Protein AF-H5TYG3-F1 (afdb_monomer_lite)

InterPro domains:
  IPR036689 ESAT-6-like superfamily [SSF140453] (5-94)

Radius of gyration: 25.49 Å; chains: 1; bounding box: 71×15×71 Å

Foldseek 3Di:
DDPVVLVVLLVLLVVLLVVLVVLVVVLVVCVVVVVVVCVVCVPPCCVPCVVVNVVVSVVSVVSSVVSNVSSVVSVVVSVVVVVVVVVVVVVVVVPPPPPPDDD

Structure (mmCIF, N/CA/C/O backbone):
data_AF-H5TYG3-F1
#
_entry.id   AF-H5TYG3-F1
#
loop_
_atom_site.group_PDB
_atom_site.id
_atom_site.type_symbol
_atom_site.label_atom_id
_atom_site.label_alt_id
_atom_site.label_comp_id
_atom_site.label_asym_id
_atom_site.label_entity_id
_atom_site.label_seq_id
_atom_site.pdbx_PDB_ins_code
_atom_site.Cartn_x
_atom_site.Cartn_y
_atom_site.Cartn_z
_atom_site.occupancy
_atom_site.B_iso_or_equiv
_atom_site.auth_seq_id
_atom_site.auth_comp_id
_atom_site.auth_asym_id
_atom_site.auth_atom_id
_atom_site.pdbx_PDB_model_num
ATOM 1 N N . MET A 1 1 ? 13.039 -0.540 -25.243 1.00 59.59 1 MET A N 1
ATOM 2 C CA . MET A 1 1 ? 12.222 0.398 -24.441 1.00 59.59 1 MET A CA 1
ATOM 3 C C . MET A 1 1 ? 12.862 1.772 -24.578 1.00 59.59 1 MET A C 1
ATOM 5 O O . MET A 1 1 ? 14.082 1.814 -24.649 1.00 59.59 1 MET A O 1
ATOM 9 N N . THR A 1 2 ? 12.121 2.873 -24.733 1.00 73.62 2 THR A N 1
ATOM 10 C CA . THR A 1 2 ? 12.786 4.191 -24.801 1.00 73.62 2 THR A CA 1
ATOM 11 C C . THR A 1 2 ? 13.189 4.650 -23.395 1.00 73.62 2 THR A C 1
ATOM 13 O O . THR A 1 2 ? 12.579 4.236 -22.411 1.00 73.62 2 THR A O 1
ATOM 16 N N . ALA A 1 3 ? 14.188 5.531 -23.270 1.00 70.38 3 ALA A N 1
ATOM 17 C CA . ALA A 1 3 ? 14.572 6.101 -21.969 1.00 70.38 3 ALA A CA 1
ATOM 18 C C . ALA A 1 3 ? 13.395 6.810 -21.258 1.00 70.38 3 ALA A C 1
ATOM 20 O O . ALA A 1 3 ? 13.338 6.855 -20.031 1.00 70.38 3 ALA A O 1
ATOM 21 N N . ILE A 1 4 ? 12.433 7.320 -22.036 1.00 72.62 4 ILE A N 1
ATOM 22 C CA . ILE A 1 4 ? 11.196 7.941 -21.548 1.00 72.62 4 ILE A CA 1
ATOM 23 C C . ILE A 1 4 ? 10.272 6.893 -20.912 1.00 72.62 4 ILE A C 1
ATOM 25 O O . ILE A 1 4 ? 9.732 7.134 -19.835 1.00 72.62 4 ILE A O 1
ATOM 29 N N . ASP A 1 5 ? 10.138 5.717 -21.532 1.00 80.12 5 ASP A N 1
ATOM 30 C CA . ASP A 1 5 ? 9.329 4.614 -20.997 1.00 80.12 5 ASP A CA 1
ATOM 31 C C . ASP A 1 5 ? 9.922 4.073 -19.688 1.00 80.12 5 ASP A C 1
ATOM 33 O O . ASP A 1 5 ? 9.185 3.781 -18.750 1.00 80.12 5 ASP A O 1
ATOM 37 N N . LYS A 1 6 ? 11.258 4.007 -19.596 1.00 79.19 6 LYS A N 1
ATOM 38 C CA . LYS A 1 6 ? 11.972 3.579 -18.385 1.00 79.19 6 LYS A CA 1
ATOM 39 C C . LYS A 1 6 ? 11.720 4.520 -17.204 1.00 79.19 6 LYS A C 1
ATOM 41 O O . LYS A 1 6 ? 11.303 4.075 -16.140 1.00 79.19 6 LYS A O 1
ATOM 46 N N . HIS A 1 7 ? 11.893 5.825 -17.417 1.00 84.50 7 HIS A N 1
ATOM 47 C CA . HIS A 1 7 ? 11.633 6.833 -16.387 1.00 84.50 7 HIS A CA 1
ATOM 48 C C . HIS A 1 7 ? 10.160 6.835 -15.939 1.00 84.50 7 HIS A C 1
ATOM 50 O O . HIS A 1 7 ? 9.859 7.006 -14.759 1.00 84.50 7 HIS A O 1
ATOM 56 N N . ALA A 1 8 ? 9.220 6.640 -16.870 1.00 86.81 8 ALA A N 1
ATOM 57 C CA . ALA A 1 8 ? 7.803 6.525 -16.532 1.00 86.81 8 ALA A CA 1
ATOM 58 C C . ALA A 1 8 ? 7.512 5.282 -15.670 1.00 86.81 8 ALA A C 1
ATOM 60 O O . ALA A 1 8 ? 6.701 5.360 -14.747 1.00 86.81 8 ALA A O 1
ATOM 61 N N . LEU A 1 9 ? 8.187 4.161 -15.943 1.00 85.19 9 LEU A N 1
ATOM 62 C CA . LEU A 1 9 ? 8.039 2.914 -15.194 1.00 85.19 9 LEU A CA 1
ATOM 63 C C . LEU A 1 9 ? 8.589 3.028 -13.766 1.00 85.19 9 LEU A C 1
ATOM 65 O O . LEU A 1 9 ? 7.899 2.651 -12.823 1.00 85.19 9 LEU A O 1
ATOM 69 N N . GLU A 1 10 ? 9.783 3.608 -13.604 1.00 88.62 10 GLU A N 1
ATOM 70 C CA . GLU A 1 10 ? 10.384 3.893 -12.290 1.00 88.62 10 GLU A CA 1
ATOM 71 C C . GLU A 1 10 ? 9.495 4.833 -11.473 1.00 88.62 10 GLU A C 1
ATOM 73 O O . GLU A 1 10 ? 9.144 4.535 -10.334 1.00 88.62 10 GLU A O 1
ATOM 78 N N . SER A 1 11 ? 9.030 5.926 -12.086 1.00 90.25 11 SER A N 1
ATOM 79 C CA . SER A 1 11 ? 8.141 6.877 -11.418 1.00 90.25 11 SER A CA 1
ATOM 80 C C . SER A 1 11 ? 6.824 6.229 -10.973 1.00 90.25 11 SER A C 1
ATOM 82 O O . SER A 1 11 ? 6.319 6.530 -9.886 1.00 90.25 11 SER A O 1
ATOM 84 N N . ALA A 1 12 ? 6.269 5.317 -11.776 1.00 89.75 12 ALA A N 1
ATOM 85 C CA . ALA A 1 12 ? 5.076 4.564 -11.409 1.00 89.75 12 ALA A CA 1
ATOM 86 C C . ALA A 1 12 ? 5.347 3.583 -10.254 1.00 89.75 12 ALA A C 1
ATOM 88 O O . ALA A 1 12 ? 4.547 3.525 -9.317 1.00 89.75 12 ALA A O 1
ATOM 89 N N . ALA A 1 13 ? 6.474 2.864 -10.285 1.00 89.50 13 ALA A N 1
ATOM 90 C CA . ALA A 1 13 ? 6.890 1.947 -9.223 1.00 89.50 13 ALA A CA 1
ATOM 91 C C . ALA A 1 13 ? 7.054 2.670 -7.876 1.00 89.50 13 ALA A C 1
ATOM 93 O O . ALA A 1 13 ? 6.479 2.254 -6.864 1.00 89.50 13 ALA A O 1
ATOM 94 N N . ASP A 1 14 ? 7.752 3.807 -7.881 1.00 91.56 14 ASP A N 1
ATOM 95 C CA . ASP A 1 14 ? 7.955 4.649 -6.701 1.00 91.56 14 ASP A CA 1
ATOM 96 C C . ASP A 1 14 ? 6.633 5.197 -6.164 1.00 91.56 14 ASP A C 1
ATOM 98 O O . ASP A 1 14 ? 6.398 5.206 -4.954 1.00 91.56 14 ASP A O 1
ATOM 102 N N . THR A 1 15 ? 5.745 5.643 -7.055 1.00 94.38 15 THR A N 1
ATOM 103 C CA . THR A 1 15 ? 4.435 6.179 -6.664 1.00 94.38 15 THR A CA 1
ATOM 104 C C . THR A 1 15 ? 3.588 5.109 -5.984 1.00 94.38 15 THR A C 1
ATOM 106 O O . THR A 1 15 ? 2.990 5.371 -4.939 1.00 94.38 15 THR A O 1
ATOM 109 N N . LEU A 1 16 ? 3.537 3.896 -6.541 1.00 91.19 16 LEU A N 1
ATOM 110 C CA . LEU A 1 16 ? 2.762 2.794 -5.969 1.00 91.19 16 LEU A CA 1
ATOM 111 C C . LEU A 1 16 ? 3.322 2.348 -4.619 1.00 91.19 16 LEU A C 1
ATOM 113 O O . LEU A 1 16 ? 2.551 2.159 -3.678 1.00 91.19 16 LEU A O 1
ATOM 117 N N . THR A 1 17 ? 4.646 2.265 -4.502 1.00 90.50 17 THR A N 1
ATOM 118 C CA . THR A 1 17 ? 5.324 1.890 -3.256 1.00 90.50 17 THR A CA 1
ATOM 119 C C . THR A 1 17 ? 5.088 2.931 -2.163 1.00 90.50 17 THR A C 1
ATOM 121 O O . THR A 1 17 ? 4.650 2.586 -1.066 1.00 90.50 17 THR A O 1
ATOM 124 N N . HIS A 1 18 ? 5.269 4.222 -2.464 1.00 93.31 18 HIS A N 1
ATOM 125 C CA . HIS A 1 18 ? 4.964 5.296 -1.514 1.00 93.31 18 HIS A CA 1
ATOM 126 C C . HIS A 1 18 ? 3.485 5.327 -1.125 1.00 93.31 18 HIS A C 1
ATOM 128 O O . HIS A 1 18 ? 3.161 5.532 0.043 1.00 93.31 18 HIS A O 1
ATOM 134 N N . THR A 1 19 ? 2.580 5.090 -2.078 1.00 93.06 19 THR A N 1
ATOM 135 C CA . THR A 1 19 ? 1.139 5.042 -1.799 1.00 93.06 19 THR A CA 1
ATOM 136 C C . THR A 1 19 ? 0.794 3.871 -0.880 1.00 93.06 19 THR A C 1
ATOM 138 O O . THR A 1 19 ? -0.009 4.036 0.036 1.00 93.06 19 THR A O 1
ATOM 141 N N . ALA A 1 20 ? 1.418 2.704 -1.074 1.00 91.38 20 ALA A N 1
ATOM 142 C CA . ALA A 1 20 ? 1.238 1.548 -0.200 1.00 91.38 20 ALA A CA 1
ATOM 143 C C . ALA A 1 20 ? 1.679 1.854 1.240 1.00 91.38 20 ALA A C 1
ATOM 145 O O . ALA A 1 20 ? 0.945 1.556 2.182 1.00 91.38 20 ALA A O 1
ATOM 146 N N . VAL A 1 21 ? 2.842 2.495 1.403 1.00 93.94 21 VAL A N 1
ATOM 147 C CA . VAL A 1 21 ? 3.377 2.902 2.712 1.00 93.94 21 VAL A CA 1
ATOM 148 C C . VAL A 1 21 ? 2.459 3.919 3.388 1.00 93.94 21 VAL A C 1
ATOM 150 O O . VAL A 1 21 ? 2.039 3.701 4.522 1.00 93.94 21 VAL A O 1
ATOM 153 N N . ALA A 1 22 ? 2.073 4.981 2.679 1.00 94.06 22 ALA A N 1
ATOM 154 C CA . ALA A 1 22 ? 1.192 6.015 3.218 1.00 94.06 22 ALA A CA 1
ATOM 155 C C . ALA A 1 22 ? -0.175 5.446 3.635 1.00 94.06 22 ALA A C 1
ATOM 157 O O . ALA A 1 22 ? -0.709 5.795 4.688 1.00 94.06 22 ALA A O 1
ATOM 158 N N . LEU A 1 23 ? -0.735 4.528 2.841 1.00 92.19 23 LEU A N 1
ATOM 159 C CA . LEU A 1 23 ? -1.990 3.862 3.175 1.00 92.19 23 LEU A CA 1
ATOM 160 C C . LEU A 1 23 ? -1.840 2.954 4.405 1.00 92.19 23 LEU A C 1
ATOM 162 O O . LEU A 1 23 ? -2.732 2.924 5.251 1.00 92.19 23 LEU A O 1
ATOM 166 N N . ALA A 1 24 ? -0.717 2.244 4.541 1.00 93.00 24 ALA A N 1
ATOM 167 C CA . ALA A 1 24 ? -0.432 1.427 5.718 1.00 93.00 24 ALA A CA 1
ATOM 168 C C . ALA A 1 24 ? -0.311 2.276 6.997 1.00 93.00 24 ALA A C 1
ATOM 170 O O . ALA A 1 24 ? -0.835 1.886 8.044 1.00 93.00 24 ALA A O 1
ATOM 171 N N . GLU A 1 25 ? 0.325 3.446 6.909 1.00 94.19 25 GLU A N 1
ATOM 172 C CA . GLU A 1 25 ? 0.428 4.407 8.012 1.00 94.19 25 GLU A CA 1
ATOM 173 C C . GLU A 1 25 ? -0.943 4.959 8.412 1.00 94.19 25 GLU A C 1
ATOM 175 O O . GLU A 1 25 ? -1.310 4.882 9.585 1.00 94.19 25 GLU A O 1
ATOM 180 N N . GLN A 1 26 ? -1.745 5.422 7.447 1.00 91.94 26 GLN A N 1
ATOM 181 C CA . GLN A 1 26 ? -3.107 5.897 7.716 1.00 91.94 26 GLN A CA 1
ATOM 182 C C . GLN A 1 26 ? -3.984 4.806 8.331 1.00 91.94 26 GLN A C 1
ATOM 184 O O . GLN A 1 26 ? -4.748 5.068 9.257 1.00 91.94 26 GLN A O 1
ATOM 189 N N . LYS A 1 27 ? -3.856 3.563 7.854 1.00 91.88 27 LYS A N 1
ATOM 190 C CA . LYS A 1 27 ? -4.570 2.414 8.416 1.00 91.88 27 LYS A CA 1
ATOM 191 C C . LYS A 1 27 ? -4.170 2.177 9.874 1.00 91.88 27 LYS A C 1
ATOM 193 O O . LYS A 1 27 ? -5.030 1.918 10.711 1.00 91.88 27 LYS A O 1
ATOM 198 N N . LYS A 1 28 ? -2.877 2.272 10.195 1.00 90.69 28 LYS A N 1
ATOM 199 C CA . LYS A 1 28 ? -2.383 2.135 11.570 1.00 90.69 28 LYS A CA 1
ATOM 200 C C . LYS A 1 28 ? -2.944 3.233 12.476 1.00 90.69 28 LYS A C 1
ATOM 202 O O . LYS A 1 28 ? -3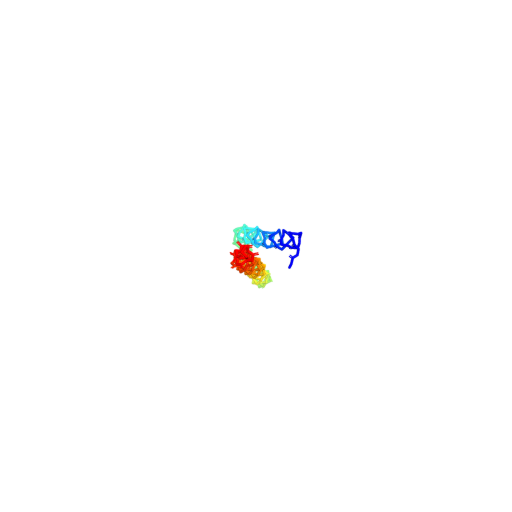.462 2.917 13.541 1.00 90.69 28 LYS A O 1
ATOM 207 N N . GLU A 1 29 ? -2.910 4.487 12.034 1.00 90.19 29 GLU A N 1
ATOM 208 C CA . GLU A 1 29 ? -3.477 5.607 12.793 1.00 90.19 29 GLU A CA 1
ATOM 209 C C . GLU A 1 29 ? -4.987 5.424 13.018 1.00 90.19 29 GLU A C 1
ATOM 211 O O . GLU A 1 29 ? -5.482 5.600 14.132 1.00 90.19 29 GLU A O 1
ATOM 216 N N . LEU A 1 30 ? -5.719 4.977 11.991 1.00 85.75 30 LEU A N 1
ATOM 217 C CA . LEU A 1 30 ? -7.146 4.687 12.110 1.00 85.75 30 LEU A CA 1
ATOM 218 C C . LEU A 1 30 ? -7.424 3.529 13.079 1.00 85.75 30 LEU A C 1
ATOM 220 O O . LEU A 1 30 ? -8.464 3.528 13.732 1.00 85.75 30 LEU A O 1
ATOM 224 N N . ARG A 1 31 ? -6.515 2.550 13.195 1.00 85.12 31 ARG A N 1
ATOM 225 C CA . ARG A 1 31 ? -6.632 1.447 14.163 1.00 85.12 31 ARG A CA 1
ATOM 226 C C . ARG A 1 31 ? -6.475 1.975 15.574 1.00 85.12 31 ARG A C 1
ATOM 228 O O . ARG A 1 31 ? -7.296 1.670 16.422 1.00 85.12 31 ARG A O 1
ATOM 235 N N . GLU A 1 32 ? -5.455 2.793 15.802 1.00 86.88 32 GLU A N 1
ATOM 236 C CA . GLU A 1 32 ? -5.182 3.383 17.111 1.00 86.88 32 GLU A CA 1
ATOM 237 C C . GLU A 1 32 ? -6.346 4.278 17.563 1.00 86.88 32 GLU A C 1
ATO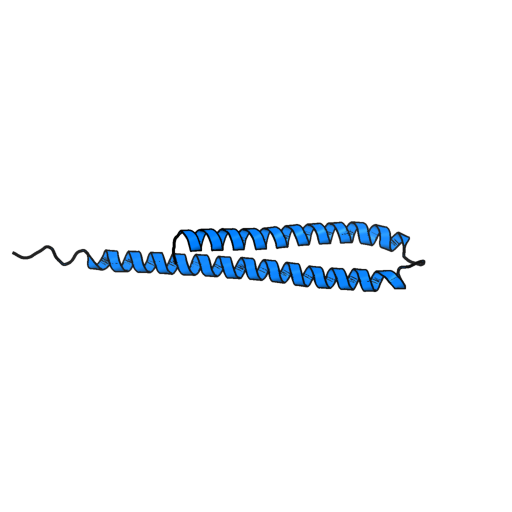M 239 O O . GLU A 1 32 ? -6.816 4.158 18.693 1.00 86.88 32 GLU A O 1
ATOM 244 N N . GLN A 1 33 ? -6.889 5.114 16.671 1.00 82.31 33 GLN A N 1
ATOM 245 C CA . GLN A 1 33 ? -8.092 5.909 16.952 1.00 82.31 33 GLN A CA 1
ATOM 246 C C . GLN A 1 33 ? -9.340 5.030 17.116 1.00 82.31 33 GLN A C 1
ATOM 248 O O . GLN A 1 33 ? -10.170 5.263 17.998 1.00 82.31 33 GLN A O 1
ATOM 253 N N . GLY A 1 34 ? -9.468 4.015 16.263 1.00 75.06 34 GLY A N 1
ATOM 254 C CA . GLY A 1 34 ? -10.557 3.052 16.258 1.00 75.06 34 GLY A CA 1
ATOM 255 C C . GLY A 1 34 ? -10.627 2.270 17.558 1.00 75.06 34 GLY A C 1
ATOM 256 O O . GLY A 1 34 ? -11.699 2.220 18.133 1.00 75.06 34 GLY A O 1
ATOM 257 N N . ASP A 1 35 ? -9.511 1.754 18.071 1.00 73.69 35 ASP A N 1
ATOM 258 C CA . ASP A 1 35 ? -9.433 1.004 19.327 1.00 73.69 35 ASP A CA 1
ATOM 259 C C . ASP A 1 35 ? -9.793 1.898 20.536 1.00 73.69 35 ASP A C 1
ATOM 261 O O . ASP A 1 35 ? -10.549 1.473 21.411 1.00 73.69 35 ASP A O 1
ATOM 265 N N . ILE A 1 36 ? -9.368 3.173 20.545 1.00 73.38 36 ILE A N 1
ATOM 266 C CA . ILE A 1 36 ? -9.777 4.163 21.566 1.00 73.38 36 ILE A CA 1
ATOM 267 C C . ILE A 1 36 ? -11.299 4.371 21.559 1.00 73.38 36 ILE A C 1
ATOM 269 O O . ILE A 1 36 ? -11.934 4.491 22.611 1.00 73.38 36 ILE A O 1
ATOM 273 N N . HIS A 1 37 ? -11.905 4.433 20.373 1.00 69.75 37 HIS A N 1
ATOM 274 C CA . HIS A 1 37 ? -13.352 4.567 20.237 1.00 69.75 37 HIS A CA 1
ATOM 275 C C . HIS A 1 37 ? -14.090 3.246 20.448 1.00 69.75 37 HIS A C 1
ATOM 277 O O . HIS A 1 37 ? -15.194 3.266 20.985 1.00 69.75 37 HIS A O 1
ATOM 283 N N . LEU A 1 38 ? -13.488 2.110 20.106 1.00 63.91 38 LEU A N 1
ATOM 284 C CA . LEU A 1 38 ? -14.051 0.785 20.302 1.00 63.91 38 LEU A CA 1
ATOM 285 C C . LEU A 1 38 ? -14.250 0.544 21.793 1.00 63.91 38 LEU A C 1
ATOM 287 O O . LEU A 1 38 ? -15.350 0.177 22.176 1.00 63.91 38 LEU A O 1
ATOM 291 N N . ASP A 1 39 ? -13.284 0.892 22.645 1.00 64.19 39 ASP A N 1
ATOM 292 C CA . ASP A 1 39 ? -13.445 0.857 24.107 1.00 64.19 39 ASP A CA 1
ATOM 293 C C . ASP A 1 39 ? -14.625 1.710 24.604 1.00 64.19 39 ASP A C 1
ATOM 295 O O . ASP A 1 39 ? -15.338 1.324 25.531 1.00 64.19 39 ASP A O 1
ATOM 299 N N . TYR A 1 40 ? -14.903 2.843 23.951 1.00 63.81 40 TYR A N 1
ATOM 300 C CA . TYR A 1 40 ? -16.080 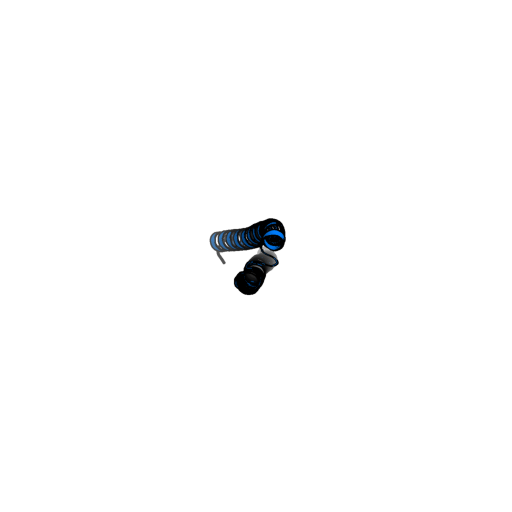3.671 24.240 1.00 63.81 40 TYR A CA 1
ATOM 301 C C . TYR A 1 40 ? -17.394 3.065 23.697 1.00 63.81 40 TYR A C 1
ATOM 303 O O . TYR A 1 40 ? -18.483 3.368 24.192 1.00 63.81 40 TYR A O 1
ATOM 311 N N . TRP A 1 41 ? -17.310 2.230 22.657 1.00 61.16 41 TRP A N 1
ATOM 312 C CA . TRP A 1 41 ? -18.440 1.616 21.947 1.00 61.16 41 TRP A CA 1
ATOM 313 C C . TRP A 1 41 ? -18.752 0.196 22.448 1.00 61.16 41 TRP A C 1
ATOM 315 O O . TRP A 1 41 ? -19.873 -0.293 22.238 1.00 61.16 41 TRP A O 1
ATOM 325 N N . ILE A 1 42 ? -17.802 -0.452 23.132 1.00 58.31 42 ILE A N 1
ATOM 326 C CA . ILE A 1 42 ? -17.939 -1.754 23.787 1.00 58.31 42 ILE A CA 1
ATOM 327 C C . ILE A 1 42 ? -19.092 -1.662 24.793 1.00 58.31 42 ILE A C 1
ATOM 329 O O . ILE A 1 42 ? -19.098 -0.866 25.729 1.00 58.31 42 ILE A O 1
ATOM 333 N N . GLY A 1 43 ? -20.135 -2.454 24.529 1.00 60.88 43 GLY A N 1
ATOM 334 C CA . GLY A 1 43 ? -21.377 -2.497 25.306 1.00 60.88 43 GLY A CA 1
ATOM 335 C C . GLY A 1 43 ? -22.544 -1.652 24.772 1.00 60.88 43 GLY A C 1
ATOM 336 O O . GLY A 1 43 ? -23.668 -1.857 25.224 1.00 60.88 43 GLY A O 1
ATOM 337 N N . ARG A 1 44 ? -22.339 -0.739 23.807 1.00 68.69 44 ARG A N 1
ATOM 338 C CA . ARG A 1 44 ? -23.431 0.053 23.188 1.00 68.69 44 ARG A CA 1
ATOM 339 C C . ARG A 1 44 ? -23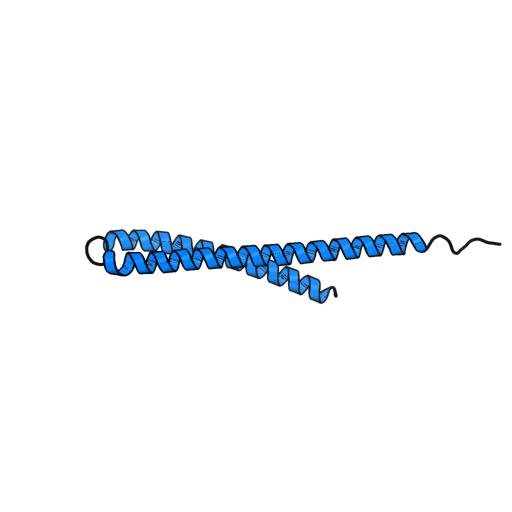.645 -0.213 21.705 1.00 68.69 44 ARG A C 1
ATOM 341 O O . ARG A 1 44 ? -24.788 -0.226 21.257 1.00 68.69 44 ARG A O 1
ATOM 348 N N . SER A 1 45 ? -22.569 -0.362 20.941 1.00 69.38 45 SER A N 1
ATOM 349 C CA . SER A 1 45 ? -22.649 -0.441 19.478 1.00 69.38 45 SER A CA 1
ATOM 350 C C . SER A 1 45 ? -21.528 -1.257 18.831 1.00 69.38 45 SER A C 1
ATOM 352 O O . SER A 1 45 ? -21.473 -1.326 17.606 1.00 69.38 45 SER A O 1
ATOM 354 N N . ALA A 1 46 ? -20.664 -1.896 19.627 1.00 71.44 46 ALA A N 1
ATOM 355 C CA . ALA A 1 46 ? -19.584 -2.751 19.133 1.00 71.44 46 ALA A CA 1
ATOM 356 C C . ALA A 1 46 ? -20.083 -3.879 18.212 1.00 71.44 46 ALA A C 1
ATOM 358 O O . ALA A 1 46 ? -19.505 -4.083 17.152 1.00 71.44 46 ALA A O 1
ATOM 359 N N . ASP A 1 47 ? -21.203 -4.529 18.538 1.00 76.12 47 ASP A N 1
ATOM 360 C CA . ASP A 1 47 ? -21.765 -5.613 17.713 1.00 76.12 47 ASP A CA 1
ATOM 361 C C . ASP A 1 47 ? -22.236 -5.138 16.331 1.00 76.12 47 ASP A C 1
ATOM 363 O O . ASP A 1 47 ? -22.341 -5.931 15.399 1.00 76.12 47 ASP A O 1
ATOM 367 N N . LYS A 1 48 ? -22.534 -3.838 16.202 1.00 77.25 48 LYS A N 1
ATOM 368 C CA . LYS A 1 48 ? -22.943 -3.228 14.938 1.00 77.25 48 LYS A CA 1
ATOM 369 C C . LYS A 1 48 ? -21.725 -2.853 14.096 1.00 77.25 48 LYS A C 1
ATOM 371 O O . LYS A 1 48 ? -21.652 -3.250 12.947 1.00 77.25 48 LYS A O 1
ATOM 376 N N . TRP A 1 49 ? -20.775 -2.134 14.690 1.00 77.31 49 TRP A N 1
ATOM 377 C CA . TRP A 1 49 ? -19.690 -1.487 13.945 1.00 77.31 49 TRP A CA 1
ATOM 378 C C . TRP A 1 49 ? -18.370 -2.255 13.927 1.00 77.31 49 TRP A C 1
ATOM 380 O O . TRP A 1 49 ? -17.539 -2.011 13.060 1.00 77.31 49 TRP A O 1
ATOM 390 N N . GLY A 1 50 ? -18.158 -3.179 14.865 1.00 80.88 50 GLY A N 1
ATOM 391 C CA . GLY A 1 50 ? -16.954 -4.007 14.927 1.00 80.88 50 GLY A CA 1
ATOM 392 C C . GLY A 1 50 ? -16.743 -4.843 13.660 1.00 80.88 50 GLY A C 1
ATOM 393 O O . GLY A 1 50 ? -15.668 -4.752 13.072 1.00 80.88 50 GLY A O 1
ATOM 394 N N . PRO A 1 51 ? -17.750 -5.604 13.182 1.00 86.31 51 PRO A N 1
ATOM 395 C CA . PRO A 1 51 ? -17.615 -6.394 11.958 1.00 86.31 51 PRO A CA 1
ATOM 396 C C . PRO A 1 51 ? -17.315 -5.546 10.716 1.00 86.31 51 PRO A C 1
ATOM 398 O O . PRO A 1 51 ? -16.457 -5.908 9.919 1.00 86.31 51 PRO A O 1
ATOM 401 N N . GLU A 1 52 ? -17.989 -4.404 10.576 1.00 84.44 52 GLU A N 1
ATOM 402 C CA . GLU A 1 52 ? -17.834 -3.486 9.440 1.00 84.44 52 GLU A CA 1
ATOM 403 C C . GLU A 1 52 ? -16.445 -2.823 9.446 1.00 84.44 52 GLU A C 1
ATOM 405 O O . GLU A 1 52 ? -15.805 -2.683 8.402 1.00 84.44 52 GLU A O 1
ATOM 410 N N . PHE A 1 53 ? -15.950 -2.458 10.633 1.00 83.62 53 PHE A N 1
ATOM 411 C CA . PHE A 1 53 ? -14.605 -1.923 10.822 1.00 83.62 53 PHE A CA 1
ATOM 412 C C . PHE A 1 53 ? -13.530 -2.958 10.468 1.00 83.62 53 PHE A C 1
ATOM 414 O O . PHE A 1 53 ? -12.601 -2.646 9.725 1.00 83.62 53 PHE A O 1
ATOM 421 N N . GLU A 1 54 ? -13.678 -4.201 10.933 1.00 86.19 54 GLU A N 1
ATOM 422 C CA . GLU A 1 54 ? -12.754 -5.293 10.606 1.00 86.19 54 GLU A CA 1
ATOM 423 C C . GLU A 1 54 ? -12.804 -5.672 9.113 1.00 86.19 54 GLU A C 1
ATOM 425 O O . GLU A 1 54 ? -11.766 -5.939 8.506 1.00 86.19 54 GLU A O 1
ATOM 430 N N . GLU A 1 55 ? -13.976 -5.652 8.471 1.00 89.38 55 GLU A N 1
ATOM 431 C CA . GLU A 1 55 ? -14.095 -5.872 7.022 1.00 89.38 55 GLU A CA 1
ATOM 432 C C . GLU A 1 55 ? -13.341 -4.798 6.226 1.00 89.38 55 GLU A C 1
ATOM 434 O O . GLU A 1 55 ? -12.546 -5.124 5.337 1.00 89.38 55 GLU A O 1
ATOM 439 N N . TRP A 1 56 ? -13.526 -3.522 6.582 1.00 88.88 56 TRP A N 1
ATOM 440 C CA . TRP A 1 56 ? -12.784 -2.420 5.969 1.00 88.88 56 TRP A CA 1
ATOM 441 C C . TRP A 1 56 ? -11.270 -2.577 6.165 1.00 88.88 56 TRP A C 1
ATOM 443 O O . TRP A 1 56 ? -10.509 -2.421 5.208 1.00 88.88 56 TRP A O 1
ATOM 453 N N . PHE A 1 57 ? -10.832 -2.950 7.373 1.00 89.25 57 PHE A N 1
ATOM 454 C CA . PHE A 1 57 ? -9.418 -3.166 7.695 1.00 89.25 57 PHE A CA 1
ATOM 455 C C . PHE A 1 57 ? -8.782 -4.258 6.836 1.00 89.25 57 PHE A C 1
ATOM 457 O O . PHE A 1 57 ? -7.727 -4.039 6.238 1.00 89.25 57 PHE A O 1
ATOM 464 N N . ASN A 1 58 ? -9.451 -5.406 6.717 1.00 90.94 58 ASN A N 1
ATOM 465 C CA . ASN A 1 58 ? -8.989 -6.513 5.882 1.00 90.94 58 ASN A CA 1
ATOM 466 C C . ASN A 1 58 ? -8.917 -6.120 4.396 1.00 90.94 58 ASN A C 1
ATOM 468 O O . ASN A 1 58 ? -7.980 -6.496 3.687 1.00 90.94 58 ASN A O 1
ATOM 472 N N . GLY A 1 59 ? -9.884 -5.331 3.917 1.00 92.31 59 GLY A N 1
ATOM 473 C CA . GLY A 1 59 ? -9.865 -4.782 2.560 1.00 92.31 59 GLY A CA 1
ATOM 474 C C . GLY A 1 59 ? -8.694 -3.824 2.323 1.00 92.31 59 GLY A C 1
ATOM 475 O O . GLY A 1 59 ? -8.028 -3.904 1.287 1.00 92.31 59 GLY A O 1
ATOM 476 N N . ALA A 1 60 ? -8.404 -2.955 3.293 1.00 91.50 60 ALA A N 1
ATOM 477 C CA . ALA A 1 60 ? -7.265 -2.044 3.243 1.00 91.50 60 ALA A CA 1
ATOM 478 C C . ALA A 1 60 ? -5.929 -2.805 3.216 1.00 91.50 60 ALA A C 1
ATOM 480 O O . ALA A 1 60 ? -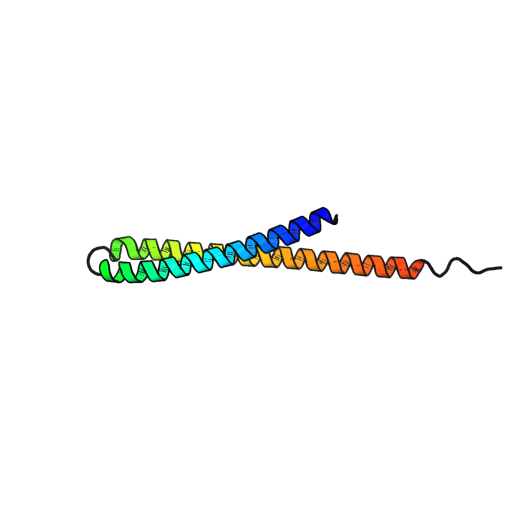5.056 -2.464 2.420 1.00 91.50 60 ALA A O 1
ATOM 481 N N . ASP A 1 61 ? -5.791 -3.878 4.000 1.00 93.00 61 ASP A N 1
ATOM 482 C CA . ASP A 1 61 ? -4.614 -4.756 3.960 1.00 93.00 61 ASP A CA 1
ATOM 483 C C . ASP A 1 61 ? -4.387 -5.380 2.583 1.00 93.00 61 ASP A C 1
ATOM 485 O O . ASP A 1 61 ? -3.276 -5.349 2.046 1.00 93.00 61 ASP A O 1
ATOM 489 N N . ALA A 1 62 ? -5.453 -5.889 1.964 1.00 94.00 62 ALA A N 1
ATOM 490 C CA . ALA A 1 62 ? -5.372 -6.444 0.620 1.00 94.00 62 ALA A CA 1
ATOM 491 C C . ALA A 1 62 ? -4.959 -5.388 -0.422 1.00 94.00 62 ALA A C 1
ATOM 493 O O . ALA A 1 62 ? -4.231 -5.705 -1.367 1.00 94.00 62 ALA A O 1
ATOM 494 N N . LEU A 1 63 ? -5.407 -4.138 -0.265 1.00 93.12 63 LEU A N 1
ATOM 495 C CA . LEU A 1 63 ? -5.036 -3.040 -1.155 1.00 93.12 63 LEU A CA 1
ATOM 496 C C . LEU A 1 63 ? -3.565 -2.639 -0.989 1.00 93.12 63 LEU A C 1
ATOM 498 O O . LEU A 1 63 ? -2.864 -2.533 -1.994 1.00 93.12 63 LEU A O 1
ATOM 502 N N . VAL A 1 64 ? -3.085 -2.479 0.249 1.00 94.19 64 VAL A N 1
ATOM 503 C CA . VAL A 1 64 ? -1.669 -2.191 0.550 1.00 94.19 64 VAL A CA 1
ATOM 504 C C . VAL A 1 64 ? -0.765 -3.258 -0.066 1.00 94.19 64 VAL A C 1
ATOM 506 O O . VAL A 1 64 ? 0.180 -2.923 -0.779 1.00 94.19 64 VAL A O 1
ATOM 509 N N . ALA A 1 65 ? -1.093 -4.539 0.131 1.00 93.06 65 ALA A N 1
ATOM 510 C CA . ALA A 1 65 ? -0.314 -5.646 -0.417 1.00 93.06 65 ALA A CA 1
ATOM 511 C C . ALA A 1 65 ? -0.262 -5.621 -1.955 1.00 93.06 65 ALA A C 1
ATOM 513 O O . ALA A 1 65 ? 0.795 -5.833 -2.546 1.00 93.06 65 ALA A O 1
ATOM 514 N N . ARG A 1 66 ? -1.386 -5.322 -2.621 1.00 94.69 66 ARG A N 1
ATOM 515 C CA . ARG A 1 66 ? -1.433 -5.215 -4.089 1.00 94.69 66 ARG A CA 1
ATOM 516 C C . ARG A 1 66 ? -0.621 -4.036 -4.612 1.00 94.69 66 ARG A C 1
ATOM 518 O O . ARG A 1 66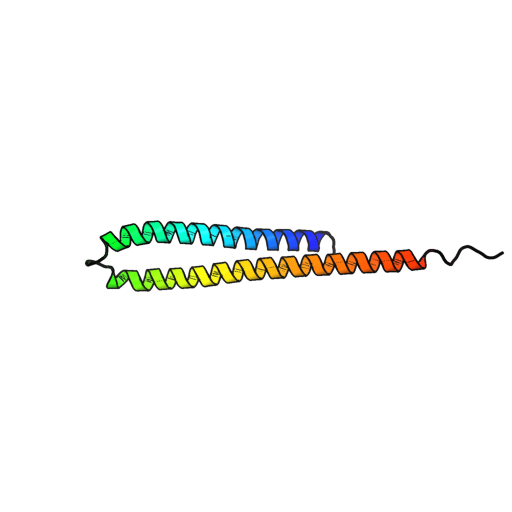 ? 0.055 -4.188 -5.623 1.00 94.69 66 ARG A O 1
ATOM 525 N N . LEU A 1 67 ? -0.697 -2.879 -3.956 1.00 91.56 67 LEU A N 1
ATOM 526 C CA . LEU A 1 67 ? 0.075 -1.697 -4.346 1.00 91.56 67 LEU A CA 1
ATOM 527 C C . LEU A 1 67 ? 1.581 -1.952 -4.214 1.00 91.56 67 LEU A C 1
ATOM 529 O O . LEU A 1 67 ? 2.314 -1.661 -5.155 1.00 91.56 67 LEU A O 1
ATOM 533 N N . GLY A 1 68 ? 2.016 -2.567 -3.109 1.00 91.81 68 GLY A N 1
ATOM 534 C CA . GLY A 1 68 ? 3.411 -2.973 -2.915 1.00 91.81 68 GLY A CA 1
ATOM 535 C C . GLY A 1 68 ? 3.885 -3.956 -3.988 1.00 91.81 68 GLY A C 1
ATOM 536 O O . GLY A 1 68 ? 4.874 -3.691 -4.662 1.00 91.81 68 GLY A O 1
ATOM 537 N N . ALA A 1 69 ? 3.120 -5.024 -4.239 1.00 92.69 69 ALA A N 1
ATOM 538 C CA . ALA A 1 69 ? 3.466 -6.022 -5.253 1.00 92.69 69 ALA A CA 1
ATOM 539 C C . ALA A 1 69 ? 3.534 -5.442 -6.679 1.00 92.69 69 ALA A C 1
ATOM 541 O O . ALA A 1 69 ? 4.375 -5.849 -7.477 1.00 92.69 69 ALA A O 1
ATOM 542 N N . MET A 1 70 ? 2.659 -4.488 -7.023 1.00 92.00 70 MET A N 1
ATOM 543 C CA . MET A 1 70 ? 2.738 -3.796 -8.315 1.00 92.00 70 MET A CA 1
ATOM 544 C C . MET A 1 70 ? 3.959 -2.875 -8.399 1.00 92.00 70 MET A C 1
ATOM 546 O O . MET A 1 70 ? 4.572 -2.798 -9.461 1.00 92.00 70 MET A O 1
ATOM 550 N N . GLY A 1 71 ? 4.318 -2.197 -7.305 1.00 89.69 71 GLY A N 1
ATOM 551 C CA . GLY A 1 71 ? 5.545 -1.404 -7.222 1.00 89.69 71 GLY A CA 1
ATOM 552 C C . GLY A 1 71 ? 6.793 -2.257 -7.458 1.00 89.69 71 GLY A C 1
ATOM 553 O O . GLY A 1 71 ? 7.591 -1.935 -8.335 1.00 89.69 71 GLY A O 1
ATOM 554 N N . GLU A 1 72 ? 6.907 -3.385 -6.752 1.00 89.69 72 GLU A N 1
ATOM 555 C CA . GLU A 1 72 ? 8.006 -4.352 -6.909 1.00 89.69 72 GLU A CA 1
ATOM 556 C C . GLU A 1 72 ? 8.092 -4.894 -8.341 1.00 89.69 72 GLU A C 1
ATOM 558 O O . GLU A 1 72 ? 9.150 -4.828 -8.960 1.00 89.69 72 GLU A O 1
ATOM 563 N N . LEU A 1 73 ? 6.967 -5.334 -8.919 1.00 90.94 73 LEU A N 1
ATOM 564 C CA . LEU A 1 73 ? 6.920 -5.861 -10.288 1.00 90.94 73 LEU A CA 1
ATOM 565 C C . LEU A 1 73 ? 7.430 -4.847 -11.327 1.00 90.94 73 LEU A C 1
ATOM 567 O O . LEU A 1 73 ? 8.149 -5.210 -12.259 1.00 90.94 73 LEU A O 1
ATOM 571 N N . LEU A 1 74 ? 7.031 -3.579 -11.196 1.00 88.69 74 LEU A N 1
ATOM 572 C CA . LEU A 1 74 ? 7.474 -2.517 -12.100 1.00 88.69 74 LEU A CA 1
ATOM 573 C C . LEU A 1 74 ? 8.957 -2.186 -11.896 1.00 88.69 74 LEU A C 1
ATOM 575 O O . LEU A 1 74 ? 9.666 -1.948 -12.875 1.00 88.69 74 LEU A O 1
ATOM 579 N N . GLY A 1 75 ? 9.430 -2.219 -10.648 1.00 87.69 75 GLY A N 1
ATOM 580 C CA . GLY A 1 75 ? 10.845 -2.080 -10.315 1.00 87.69 75 GLY A CA 1
ATOM 581 C C . GLY A 1 75 ? 11.696 -3.179 -10.952 1.00 87.69 75 GLY A C 1
ATOM 582 O O . GLY A 1 75 ? 12.685 -2.875 -11.620 1.00 87.69 75 GLY A O 1
ATOM 583 N N . ASP A 1 76 ? 11.283 -4.440 -10.823 1.00 87.19 76 ASP A N 1
ATOM 584 C CA . ASP A 1 76 ? 11.970 -5.595 -11.413 1.00 87.19 76 ASP A CA 1
ATOM 585 C C . ASP A 1 76 ? 12.007 -5.510 -12.944 1.00 87.19 76 ASP A C 1
ATOM 587 O O . ASP A 1 76 ? 13.049 -5.730 -13.565 1.00 87.19 76 ASP A O 1
ATOM 591 N N . ALA A 1 77 ? 10.889 -5.124 -13.567 1.00 85.00 77 ALA A N 1
ATOM 592 C CA . ALA A 1 77 ? 10.817 -4.928 -15.013 1.00 85.00 77 ALA A CA 1
ATOM 593 C C . ALA A 1 77 ? 11.774 -3.823 -15.501 1.00 85.00 77 ALA A C 1
ATOM 595 O O . ALA A 1 77 ? 12.385 -3.957 -16.565 1.00 85.00 77 ALA A O 1
ATOM 596 N N . CYS A 1 78 ? 11.941 -2.749 -14.723 1.00 83.38 78 CYS A N 1
ATOM 597 C CA . CYS A 1 78 ? 12.883 -1.683 -15.047 1.00 83.38 78 CYS A CA 1
ATOM 598 C C . CYS A 1 78 ? 14.348 -2.151 -14.970 1.00 83.38 78 CYS A C 1
ATOM 600 O O . CYS A 1 78 ? 15.141 -1.889 -15.885 1.00 83.38 78 CYS A O 1
ATOM 602 N N . HIS A 1 79 ? 14.705 -2.877 -13.905 1.00 83.50 79 HIS A N 1
ATOM 603 C CA . HIS A 1 79 ? 16.050 -3.430 -13.734 1.00 83.50 79 HIS A CA 1
ATOM 604 C C . HIS A 1 79 ? 16.387 -4.413 -14.857 1.00 83.50 79 HIS A C 1
ATOM 606 O O . HIS A 1 79 ? 17.398 -4.236 -15.532 1.00 83.50 79 HIS A O 1
ATOM 612 N N . ALA A 1 80 ? 15.486 -5.354 -15.153 1.00 82.94 80 ALA A N 1
ATOM 613 C CA . ALA A 1 80 ? 15.679 -6.332 -16.221 1.00 82.94 80 ALA A CA 1
ATOM 614 C C . ALA A 1 80 ? 15.888 -5.677 -17.598 1.00 82.94 80 ALA A C 1
ATOM 616 O O . ALA A 1 80 ? 16.721 -6.128 -18.382 1.00 82.94 80 ALA A O 1
ATOM 617 N N . SER A 1 81 ? 15.174 -4.583 -17.898 1.00 79.62 81 SER A N 1
ATOM 618 C CA . SER A 1 81 ? 15.411 -3.838 -19.141 1.00 79.62 81 SER A CA 1
ATOM 619 C C . SER A 1 81 ? 16.774 -3.148 -19.163 1.00 79.62 81 SER A C 1
ATOM 621 O O . SER A 1 81 ? 17.372 -3.030 -20.226 1.00 79.62 81 SER A O 1
ATOM 623 N N . THR A 1 82 ? 17.257 -2.673 -18.017 1.00 80.12 82 THR A N 1
ATOM 624 C CA . THR A 1 82 ? 18.560 -1.998 -17.915 1.00 80.12 82 THR A CA 1
ATOM 625 C C . THR A 1 82 ? 19.706 -2.973 -18.139 1.00 80.12 82 THR A C 1
ATOM 627 O O . THR A 1 82 ? 20.664 -2.648 -18.837 1.00 80.12 82 THR A O 1
ATOM 630 N N . ASP A 1 83 ? 19.592 -4.173 -17.575 1.00 76.75 83 ASP A N 1
ATOM 631 C CA . ASP A 1 83 ? 20.586 -5.228 -17.747 1.00 76.75 83 ASP A CA 1
ATOM 632 C C . ASP A 1 83 ? 20.664 -5.675 -19.212 1.00 76.75 83 ASP A C 1
ATOM 634 O O . ASP A 1 83 ? 21.759 -5.778 -19.765 1.00 76.75 83 ASP A O 1
ATOM 638 N N . ALA A 1 84 ? 19.511 -5.828 -19.874 1.00 75.38 84 ALA A N 1
ATOM 639 C CA . ALA A 1 84 ? 19.448 -6.149 -21.298 1.00 75.38 84 ALA A CA 1
ATOM 640 C C . ALA A 1 84 ? 20.083 -5.056 -22.182 1.00 75.38 84 ALA A C 1
ATOM 642 O O . ALA A 1 84 ? 20.809 -5.365 -23.130 1.00 75.38 84 ALA A O 1
ATOM 643 N N . ASP A 1 85 ? 19.849 -3.776 -21.866 1.00 72.38 85 ASP A N 1
ATOM 644 C CA . ASP A 1 85 ? 20.469 -2.661 -22.588 1.00 72.38 85 ASP A CA 1
ATOM 645 C C . ASP A 1 85 ? 22.003 -2.674 -22.414 1.00 72.38 85 ASP A C 1
ATOM 647 O O . ASP A 1 85 ? 22.737 -2.499 -23.390 1.00 72.38 85 ASP A O 1
ATOM 651 N N . ASN A 1 86 ? 22.501 -2.957 -21.204 1.00 70.81 86 ASN A N 1
ATOM 652 C CA . ASN A 1 86 ? 23.936 -3.049 -20.915 1.00 70.81 86 ASN A CA 1
ATOM 653 C C . ASN A 1 86 ? 24.617 -4.232 -21.624 1.00 70.81 86 ASN A C 1
ATOM 655 O O . ASN A 1 86 ? 25.714 -4.062 -22.160 1.00 70.81 86 ASN A O 1
ATOM 659 N N . GLU A 1 87 ? 23.981 -5.408 -21.666 1.00 73.19 87 GLU A N 1
ATOM 660 C CA . GLU A 1 87 ? 24.488 -6.558 -22.431 1.00 73.19 87 GLU A CA 1
ATOM 661 C C . GLU A 1 87 ? 24.566 -6.242 -23.928 1.00 73.19 87 GLU A C 1
ATOM 663 O O . GLU A 1 87 ? 25.580 -6.524 -24.566 1.00 73.19 87 GLU A O 1
ATOM 668 N N . SER A 1 88 ? 23.543 -5.583 -24.483 1.00 70.94 88 SER A N 1
ATOM 669 C CA . SER A 1 88 ? 23.545 -5.198 -25.898 1.00 70.94 88 SER A CA 1
ATOM 670 C C . SER A 1 88 ? 24.663 -4.203 -26.236 1.00 70.94 88 SER A C 1
ATOM 672 O O . SER A 1 88 ? 25.309 -4.318 -27.277 1.00 70.94 88 SER A O 1
ATOM 674 N N . ALA A 1 89 ? 24.946 -3.251 -25.341 1.00 69.94 89 ALA A N 1
ATOM 675 C CA . ALA A 1 89 ? 26.022 -2.284 -25.523 1.00 69.94 89 ALA A CA 1
ATOM 676 C C . ALA A 1 89 ? 27.411 -2.945 -25.470 1.00 69.94 89 ALA A C 1
ATOM 678 O O . ALA A 1 89 ? 28.309 -2.553 -26.219 1.00 69.94 89 ALA A O 1
ATOM 679 N N . ALA A 1 90 ? 27.584 -3.962 -24.620 1.00 68.19 90 ALA A N 1
ATOM 680 C CA . ALA A 1 90 ? 28.817 -4.739 -24.537 1.00 68.19 90 ALA A CA 1
ATOM 681 C C . ALA A 1 90 ? 29.063 -5.592 -25.799 1.00 68.19 90 ALA A C 1
ATOM 683 O O . ALA A 1 90 ? 30.199 -5.670 -26.267 1.00 68.19 90 ALA A O 1
ATOM 684 N N . ASP A 1 91 ? 28.011 -6.173 -26.384 1.00 63.72 91 ASP A N 1
ATOM 685 C CA . ASP A 1 91 ? 28.098 -7.001 -27.598 1.00 63.72 91 ASP A CA 1
ATOM 686 C C . ASP A 1 91 ? 28.467 -6.171 -28.848 1.00 63.72 91 ASP A C 1
ATOM 688 O O . ASP A 1 91 ? 29.340 -6.541 -29.637 1.00 63.72 91 ASP A O 1
ATOM 692 N N . ILE A 1 92 ? 27.900 -4.966 -28.982 1.00 59.44 92 ILE A N 1
ATOM 693 C CA . ILE A 1 92 ? 28.241 -4.036 -30.076 1.00 59.44 92 ILE A CA 1
ATOM 694 C C . ILE A 1 92 ? 29.682 -3.511 -29.929 1.00 59.44 92 ILE A C 1
ATOM 696 O O . ILE A 1 92 ? 30.391 -3.365 -30.924 1.00 59.44 92 ILE A O 1
ATOM 700 N N . GLY A 1 93 ? 30.157 -3.279 -28.701 1.00 56.28 93 GLY A N 1
ATOM 701 C CA . GLY A 1 93 ? 31.545 -2.879 -28.441 1.00 56.28 93 GLY A CA 1
ATOM 702 C C . GLY A 1 93 ? 32.584 -3.952 -28.794 1.00 56.28 93 GLY A C 1
ATOM 703 O O . GLY A 1 93 ? 33.717 -3.611 -29.116 1.00 56.28 93 GLY A O 1
ATOM 704 N N . SER A 1 94 ? 32.204 -5.236 -28.793 1.00 54.38 94 SER A N 1
ATOM 705 C CA . SER A 1 94 ? 33.101 -6.353 -29.127 1.00 54.38 94 SER A CA 1
ATOM 706 C C . SER A 1 94 ? 33.282 -6.582 -30.634 1.00 54.38 94 SER A C 1
ATOM 708 O O . SER A 1 94 ? 34.198 -7.304 -31.022 1.00 54.38 94 SER A O 1
ATOM 710 N N . THR A 1 95 ? 32.431 -6.007 -31.489 1.00 54.00 95 THR A N 1
ATOM 711 C CA . THR A 1 95 ? 32.469 -6.225 -32.952 1.00 54.00 95 THR A CA 1
ATOM 712 C C . THR A 1 95 ? 33.150 -5.093 -33.728 1.00 54.00 95 THR A C 1
ATOM 714 O O . THR A 1 95 ? 33.359 -5.219 -34.932 1.00 54.00 95 THR A O 1
ATOM 717 N N . ALA A 1 96 ? 33.542 -4.005 -33.057 1.00 54.56 96 ALA A N 1
ATOM 718 C CA . ALA A 1 96 ? 34.105 -2.815 -33.699 1.00 54.56 96 ALA A CA 1
ATOM 719 C C . ALA A 1 96 ? 35.640 -2.828 -33.892 1.00 54.56 96 ALA A C 1
ATOM 721 O O . ALA A 1 96 ? 36.159 -1.895 -34.498 1.00 54.56 96 ALA A O 1
ATOM 722 N N . ASP A 1 97 ? 36.365 -3.855 -33.429 1.00 53.72 97 ASP A N 1
ATOM 723 C CA . ASP A 1 97 ? 37.846 -3.870 -33.423 1.00 53.72 97 ASP A CA 1
ATOM 724 C C . ASP A 1 97 ? 38.515 -4.798 -34.470 1.00 53.72 97 ASP A C 1
ATOM 726 O O . ASP A 1 97 ? 39.740 -4.910 -34.489 1.00 53.72 97 ASP A O 1
ATOM 730 N N . GLU A 1 98 ? 37.775 -5.452 -35.379 1.00 55.09 98 GLU A N 1
ATOM 731 C CA . GLU A 1 98 ? 38.376 -6.403 -36.348 1.00 55.09 98 GLU A CA 1
ATOM 732 C C . GLU A 1 98 ? 38.467 -5.924 -37.815 1.00 55.09 98 GLU A C 1
ATOM 734 O O . GLU A 1 98 ? 38.997 -6.660 -38.650 1.00 55.09 98 GLU A O 1
ATOM 739 N N . GLU A 1 99 ? 38.042 -4.699 -38.162 1.00 53.88 99 GLU A N 1
ATOM 740 C CA . GLU A 1 99 ? 37.991 -4.245 -39.573 1.00 53.88 99 GLU A CA 1
ATOM 741 C C . GLU A 1 99 ? 38.967 -3.115 -39.973 1.00 53.88 99 GLU A C 1
ATOM 743 O O . GLU A 1 99 ? 38.776 -2.461 -40.994 1.00 53.88 99 GLU A O 1
ATOM 748 N N . GLU A 1 100 ? 40.076 -2.918 -39.253 1.00 55.00 100 GLU A N 1
ATOM 749 C CA . GLU A 1 100 ? 41.198 -2.090 -39.737 1.00 55.00 100 GLU A CA 1
ATOM 750 C C . GLU A 1 100 ? 42.548 -2.789 -39.541 1.00 55.00 100 GLU A C 1
ATOM 752 O O . GLU A 1 100 ? 43.343 -2.387 -38.703 1.00 55.00 100 GLU A O 1
ATOM 757 N N . LEU A 1 101 ? 42.857 -3.831 -40.321 1.00 59.69 101 LEU A N 1
ATOM 758 C CA . LEU A 1 101 ? 44.257 -4.150 -40.653 1.00 59.69 101 LEU A CA 1
ATOM 759 C C . LEU A 1 101 ? 44.369 -5.212 -41.752 1.00 59.69 101 LEU A C 1
ATOM 761 O O . LEU A 1 101 ? 44.398 -6.413 -41.476 1.00 59.69 101 LEU A O 1
ATOM 765 N N . LYS A 1 102 ? 44.515 -4.749 -43.003 1.00 44.62 102 LYS A N 1
ATOM 766 C CA . LYS A 1 102 ? 45.442 -5.294 -44.022 1.00 44.62 102 LYS A CA 1
ATOM 767 C C . LYS A 1 102 ? 45.235 -4.632 -45.392 1.00 44.62 102 LYS A C 1
ATOM 769 O O . LYS A 1 102 ? 44.088 -4.478 -45.800 1.00 44.62 102 LYS A O 1
ATOM 774 N N . PRO A 1 103 ? 46.288 -4.546 -46.220 1.00 53.50 103 PRO A N 1
ATOM 775 C CA . PRO A 1 103 ? 47.683 -4.181 -45.962 1.00 53.50 103 PRO A CA 1
ATOM 776 C C . PRO A 1 103 ? 48.044 -2.787 -46.512 1.00 53.50 103 PRO A C 1
ATOM 778 O O . PRO A 1 103 ? 47.324 -2.277 -47.399 1.00 53.50 103 PRO A O 1
#

Secondary structure (DSSP, 8-state):
--HHHHHHHHHHHHHHHHHHHHHHHHHHHHHHHHHHHHHHHTTTTHHHHHHHHHHHHHHHHHHHHHHHHHHHHHHHHHHHHHHHHHHHHHHHHHSSSSSS---

Sequence (103 aa):
MTAIDKHALESAADTLTHTAVALAEQKKELREQGDIHLDYWIGRSADKWGPEFEEWFNGADALVARLGAMGELLGDACHASTDADNESAADIGSTADEEELKP

pLDDT: mean 79.51, std 13.19, range [44.62, 94.69]

Organism: NCBI:txid1089453